Protein AF-A0A8H7GBI6-F1 (afdb_monomer)

Structure (mmCIF, N/CA/C/O backbone):
data_AF-A0A8H7GBI6-F1
#
_entry.id   AF-A0A8H7GBI6-F1
#
loop_
_atom_site.group_PDB
_atom_site.id
_atom_site.type_symbol
_atom_site.label_atom_id
_atom_site.label_alt_id
_atom_site.label_comp_id
_atom_site.label_asym_id
_atom_site.label_entity_id
_atom_site.label_seq_id
_atom_site.pdbx_PDB_ins_code
_atom_site.Cartn_x
_atom_site.Cartn_y
_atom_site.Cartn_z
_atom_site.occupancy
_atom_site.B_iso_or_equiv
_atom_site.auth_seq_id
_atom_site.auth_comp_id
_atom_site.auth_asym_id
_atom_site.auth_atom_id
_atom_site.pdbx_PDB_model_num
ATOM 1 N N . LEU A 1 1 ? 5.677 19.379 6.960 1.00 46.31 1 LEU A N 1
ATOM 2 C CA . LEU A 1 1 ? 5.509 18.331 7.995 1.00 46.31 1 LEU A CA 1
ATOM 3 C C . LEU A 1 1 ? 4.698 17.126 7.492 1.00 46.31 1 LEU A C 1
ATOM 5 O O . LEU A 1 1 ? 5.244 16.033 7.517 1.00 46.31 1 LEU A O 1
ATOM 9 N N . ALA A 1 2 ? 3.486 17.285 6.934 1.00 51.47 2 ALA A N 1
ATOM 10 C CA . ALA A 1 2 ? 2.658 16.152 6.464 1.00 51.47 2 ALA A CA 1
ATOM 11 C C . ALA A 1 2 ? 3.324 15.224 5.412 1.00 51.47 2 ALA A C 1
ATOM 13 O O . ALA A 1 2 ? 3.274 14.005 5.543 1.00 51.47 2 ALA A O 1
ATOM 14 N N . ASN A 1 3 ? 4.029 15.782 4.418 1.00 49.25 3 ASN A N 1
ATOM 15 C CA . ASN A 1 3 ? 4.676 14.990 3.356 1.00 49.25 3 ASN A CA 1
ATOM 16 C C . ASN A 1 3 ? 5.850 14.110 3.831 1.00 49.25 3 ASN A C 1
ATOM 18 O O . ASN A 1 3 ? 6.178 13.126 3.177 1.00 49.25 3 ASN A O 1
ATOM 22 N N . GLN A 1 4 ? 6.498 14.442 4.954 1.00 46.53 4 GLN A N 1
ATOM 23 C CA . GLN A 1 4 ? 7.648 13.673 5.451 1.00 46.53 4 GLN A CA 1
ATOM 24 C C . GLN A 1 4 ? 7.226 12.410 6.212 1.00 46.53 4 GLN A C 1
ATOM 26 O O . GLN A 1 4 ? 7.964 11.427 6.206 1.00 46.53 4 GLN A O 1
ATOM 31 N N . ILE A 1 5 ? 6.040 12.420 6.830 1.00 52.44 5 ILE A N 1
ATOM 32 C CA . ILE A 1 5 ? 5.494 11.272 7.568 1.00 52.44 5 ILE A CA 1
ATOM 33 C C . ILE A 1 5 ? 4.982 10.210 6.584 1.00 52.44 5 ILE A C 1
ATOM 35 O O . ILE A 1 5 ? 5.290 9.032 6.752 1.00 52.44 5 ILE A O 1
ATOM 39 N N . LEU A 1 6 ? 4.313 10.630 5.500 1.00 53.66 6 LEU A N 1
ATOM 40 C CA . LEU A 1 6 ? 3.806 9.724 4.456 1.00 53.66 6 LEU A CA 1
ATOM 41 C C . LEU A 1 6 ? 4.920 8.932 3.755 1.00 53.66 6 LEU A C 1
ATOM 43 O O . LEU A 1 6 ? 4.723 7.774 3.409 1.00 53.66 6 LEU A O 1
ATOM 47 N N . ASN A 1 7 ? 6.123 9.504 3.634 1.00 55.31 7 ASN A N 1
ATOM 48 C CA . ASN A 1 7 ? 7.288 8.819 3.060 1.00 55.31 7 ASN A CA 1
ATOM 49 C C . ASN A 1 7 ? 7.821 7.643 3.907 1.00 55.31 7 ASN A C 1
ATOM 51 O O . ASN A 1 7 ? 8.722 6.933 3.457 1.00 55.31 7 ASN A O 1
ATOM 55 N N . ARG A 1 8 ? 7.314 7.439 5.130 1.00 66.31 8 ARG A N 1
ATOM 56 C CA . ARG A 1 8 ? 7.710 6.340 6.031 1.00 66.31 8 ARG A CA 1
ATOM 57 C C . ARG A 1 8 ? 6.555 5.406 6.397 1.00 66.31 8 ARG A C 1
ATOM 59 O O . ARG A 1 8 ? 6.766 4.468 7.160 1.00 66.31 8 ARG A O 1
ATOM 66 N N . THR A 1 9 ? 5.360 5.639 5.862 1.00 84.31 9 THR A N 1
ATOM 67 C CA . THR A 1 9 ? 4.205 4.771 6.094 1.00 84.31 9 THR A CA 1
ATOM 68 C C . THR A 1 9 ? 4.197 3.655 5.058 1.00 84.31 9 THR A C 1
ATOM 70 O O . THR A 1 9 ? 3.996 3.898 3.871 1.00 84.31 9 THR A O 1
ATOM 73 N N . TYR A 1 10 ? 4.401 2.419 5.506 1.00 94.31 10 TYR A N 1
ATOM 74 C CA . TYR A 1 10 ? 4.245 1.241 4.660 1.00 94.31 10 TYR A CA 1
ATOM 75 C C . TYR A 1 10 ? 2.873 0.632 4.930 1.00 94.31 10 TYR A C 1
ATOM 77 O O . TYR A 1 10 ? 2.663 0.014 5.967 1.00 94.31 10 TYR A O 1
ATOM 85 N N . VAL A 1 11 ? 1.939 0.836 4.009 1.00 95.44 11 VAL A N 1
ATOM 86 C CA . VAL A 1 11 ? 0.561 0.344 4.086 1.00 95.44 11 VAL A CA 1
ATOM 87 C C . VAL A 1 11 ? 0.150 -0.208 2.725 1.00 95.44 11 VAL A C 1
ATOM 89 O O . VAL A 1 11 ? 0.564 0.329 1.695 1.00 95.44 11 VAL A O 1
ATOM 92 N N . ASN A 1 12 ? -0.638 -1.283 2.700 1.00 96.50 12 ASN 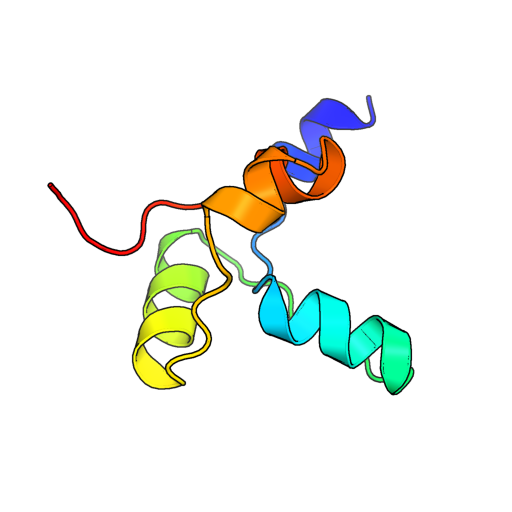A N 1
ATOM 93 C CA . ASN A 1 12 ? -1.196 -1.788 1.452 1.00 96.50 12 ASN A CA 1
ATOM 94 C C . ASN A 1 12 ? -2.384 -0.908 1.029 1.00 96.50 12 ASN A C 1
ATOM 96 O O . ASN A 1 12 ? -3.254 -0.575 1.832 1.00 96.50 12 ASN A O 1
ATOM 100 N N . LEU A 1 13 ? -2.398 -0.489 -0.238 1.00 95.62 13 LEU A N 1
ATOM 101 C CA . LEU A 1 13 ? -3.404 0.447 -0.739 1.00 95.62 13 LEU A CA 1
ATOM 102 C C . LEU A 1 13 ? -4.791 -0.186 -0.916 1.00 95.62 13 LEU A C 1
ATOM 104 O O . LEU A 1 13 ? -5.773 0.542 -0.832 1.00 95.62 13 LEU A O 1
ATOM 108 N N . VAL A 1 14 ? -4.889 -1.498 -1.144 1.00 95.88 14 VAL A N 1
ATOM 109 C CA . VAL A 1 14 ? -6.178 -2.209 -1.178 1.00 95.88 14 VAL A CA 1
ATOM 110 C C . VAL A 1 14 ? -6.772 -2.231 0.229 1.00 95.88 14 VAL A C 1
ATOM 112 O O . VAL A 1 14 ? -7.875 -1.723 0.422 1.00 95.88 14 VAL A O 1
ATOM 115 N N . ASP A 1 15 ? -5.994 -2.666 1.225 1.00 95.31 15 ASP A N 1
ATOM 116 C CA . ASP A 1 15 ? -6.433 -2.694 2.629 1.00 95.31 15 ASP A CA 1
ATOM 117 C C . ASP A 1 15 ? -6.827 -1.306 3.139 1.00 95.31 15 ASP A C 1
ATOM 119 O O . ASP A 1 15 ? -7.789 -1.157 3.888 1.00 95.31 15 ASP A O 1
ATOM 123 N N . LEU A 1 16 ? -6.103 -0.262 2.726 1.00 93.25 16 LEU A N 1
ATOM 124 C CA . LEU A 1 16 ? -6.425 1.115 3.097 1.00 93.25 16 LEU A CA 1
ATOM 125 C C . LEU A 1 16 ? -7.812 1.541 2.582 1.00 93.25 16 LEU A C 1
ATOM 127 O O . LEU A 1 16 ? -8.538 2.253 3.278 1.00 93.25 16 LEU A O 1
ATOM 131 N N . MET A 1 17 ? -8.191 1.104 1.379 1.00 91.00 17 MET A N 1
ATOM 132 C CA . MET A 1 17 ? -9.512 1.379 0.809 1.00 91.00 17 MET A CA 1
ATOM 133 C C . MET A 1 17 ? -10.606 0.538 1.481 1.00 91.00 17 MET A C 1
ATOM 135 O O . MET A 1 17 ? -11.686 1.063 1.755 1.00 91.00 17 MET A O 1
ATOM 139 N N . GLU A 1 18 ? -10.321 -0.725 1.803 1.00 90.75 18 GLU A N 1
ATOM 140 C CA . GLU A 1 18 ? -11.231 -1.631 2.523 1.00 90.75 18 GLU A CA 1
ATOM 141 C C . GLU A 1 18 ? -11.481 -1.174 3.970 1.00 90.75 18 GLU A C 1
ATOM 143 O O . GLU A 1 18 ? -12.621 -1.164 4.440 1.00 90.75 18 GLU A O 1
ATOM 148 N N . CYS A 1 19 ? -10.438 -0.724 4.670 1.00 89.06 19 CYS A N 1
ATOM 149 C CA . CYS A 1 19 ? -10.498 -0.127 6.007 1.00 89.06 19 CYS A CA 1
ATOM 150 C C . CYS A 1 19 ? -11.476 1.051 6.043 1.00 89.06 19 CYS A C 1
ATOM 152 O O . CYS A 1 19 ? -12.324 1.139 6.932 1.00 89.06 19 CYS A O 1
ATOM 154 N N . ARG A 1 20 ? -11.423 1.926 5.029 1.00 79.31 20 ARG A N 1
ATOM 155 C CA . ARG A 1 20 ? -12.338 3.069 4.914 1.00 79.31 20 ARG A CA 1
ATOM 156 C C . ARG A 1 20 ? -13.805 2.640 4.815 1.00 79.31 20 ARG A C 1
ATOM 158 O O . ARG A 1 20 ? -14.670 3.374 5.283 1.00 79.31 20 ARG A O 1
ATOM 165 N N . ALA A 1 21 ? -14.081 1.488 4.207 1.00 80.25 21 ALA A N 1
ATOM 1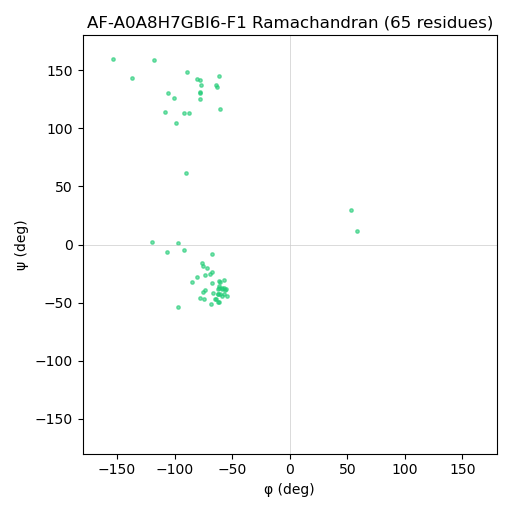66 C CA . ALA A 1 21 ? -15.434 0.959 4.048 1.00 80.25 21 ALA A CA 1
ATOM 167 C C . ALA A 1 21 ? -15.921 0.165 5.274 1.00 80.25 21 ALA A C 1
ATOM 169 O O . ALA A 1 21 ? -17.112 0.174 5.571 1.00 80.25 21 ALA A O 1
ATOM 170 N N . SER A 1 22 ? -15.014 -0.512 5.983 1.00 82.19 22 SER A N 1
ATOM 171 C CA . SER A 1 22 ? -15.337 -1.486 7.040 1.00 82.19 22 SER A CA 1
ATOM 172 C C . SER A 1 22 ? -15.074 -1.006 8.473 1.00 82.19 22 SER A C 1
ATOM 174 O O . SER A 1 22 ? -15.412 -1.717 9.418 1.00 82.19 22 SER A O 1
ATOM 176 N N . LEU A 1 23 ? -14.458 0.170 8.653 1.00 78.81 23 LEU A N 1
ATOM 177 C CA . LEU A 1 23 ? -13.986 0.710 9.941 1.00 78.81 23 LEU A CA 1
ATOM 178 C C . LEU A 1 23 ? -12.970 -0.186 10.681 1.00 78.81 23 LEU A C 1
ATOM 180 O O . LEU A 1 23 ? -12.650 0.076 11.840 1.00 78.81 23 LEU A O 1
ATOM 184 N N . GLN A 1 24 ? -12.434 -1.222 10.029 1.00 82.38 24 GLN A N 1
ATOM 185 C CA . GLN A 1 24 ? -11.370 -2.057 10.590 1.00 82.38 24 GLN A CA 1
ATOM 186 C C . GLN A 1 24 ? -10.018 -1.352 10.475 1.00 82.38 24 GLN A C 1
ATOM 188 O O . GLN A 1 24 ? -9.768 -0.717 9.453 1.00 82.38 24 GLN A O 1
ATOM 193 N N . PRO A 1 25 ? -9.126 -1.445 11.474 1.00 86.31 25 PRO A N 1
ATOM 194 C CA . PRO A 1 25 ? -7.824 -0.795 11.410 1.00 86.31 25 PRO A CA 1
ATOM 195 C C . PRO A 1 25 ? -6.962 -1.375 10.279 1.00 86.31 25 PRO A C 1
ATOM 197 O O . PRO A 1 25 ? -6.882 -2.588 10.099 1.00 86.31 25 PRO A O 1
ATOM 200 N N . VAL A 1 26 ? -6.280 -0.501 9.535 1.00 91.19 26 VAL A N 1
ATOM 201 C CA . VAL A 1 26 ? -5.322 -0.916 8.501 1.00 91.19 26 VAL A CA 1
ATOM 202 C C . VAL A 1 26 ? -3.973 -1.2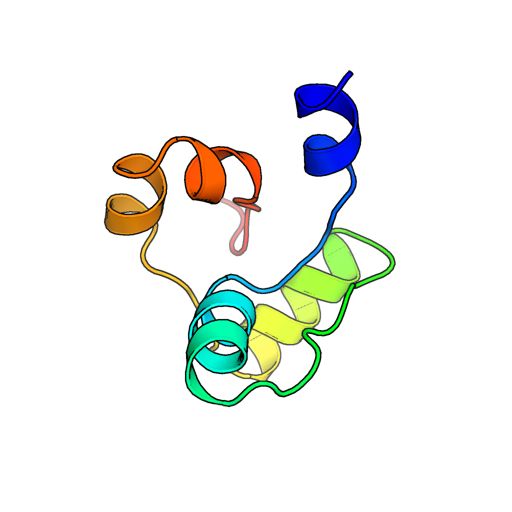95 9.121 1.00 91.19 26 VAL A C 1
ATOM 204 O O . VAL A 1 26 ? -3.495 -0.646 10.054 1.00 91.19 26 VAL A O 1
ATOM 207 N N . THR A 1 27 ? -3.330 -2.330 8.582 1.00 93.75 27 THR A N 1
ATOM 208 C CA . THR A 1 27 ? -2.017 -2.784 9.057 1.00 93.75 27 THR A CA 1
ATOM 209 C C . THR A 1 27 ? -0.900 -1.881 8.532 1.00 93.75 27 THR A C 1
ATOM 211 O O . THR A 1 27 ? -0.802 -1.618 7.332 1.00 93.75 27 THR A O 1
ATOM 214 N N . LEU A 1 28 ? -0.020 -1.433 9.433 1.00 94.00 28 LEU A N 1
ATOM 215 C CA . LEU A 1 28 ? 1.215 -0.730 9.083 1.00 94.00 28 LEU A CA 1
ATOM 216 C C . LEU A 1 28 ? 2.407 -1.685 9.155 1.00 94.00 28 LEU A C 1
ATOM 218 O O . LEU A 1 28 ? 2.674 -2.305 10.185 1.00 94.00 28 LEU A O 1
ATOM 222 N N . TYR A 1 29 ? 3.164 -1.768 8.070 1.00 94.88 29 TYR A N 1
ATOM 223 C CA . TYR A 1 29 ? 4.339 -2.621 7.969 1.00 94.88 29 TYR A CA 1
ATOM 224 C C . TYR A 1 29 ? 5.592 -1.884 8.437 1.00 94.88 29 TYR A C 1
ATOM 226 O O . TYR A 1 29 ? 5.747 -0.675 8.268 1.00 94.88 29 TYR A O 1
ATOM 234 N N . LYS A 1 30 ? 6.539 -2.635 9.003 1.00 92.88 30 LYS A N 1
ATOM 235 C CA . LYS A 1 30 ? 7.792 -2.076 9.536 1.00 92.88 30 LYS A CA 1
ATOM 236 C C . LYS A 1 30 ? 8.796 -1.678 8.448 1.00 92.88 30 LYS A C 1
ATOM 238 O O . LYS A 1 30 ? 9.733 -0.935 8.723 1.00 92.88 30 LYS A O 1
ATOM 243 N N . SER A 1 31 ? 8.642 -2.183 7.224 1.00 93.25 31 SER A N 1
ATOM 244 C CA . SER A 1 31 ? 9.563 -1.912 6.119 1.00 93.25 31 SER A CA 1
ATOM 245 C C . SER A 1 31 ? 8.882 -2.026 4.755 1.00 93.25 31 SER A C 1
ATOM 247 O O . SER A 1 31 ? 7.874 -2.718 4.600 1.00 93.25 31 SER A O 1
ATOM 249 N N . ARG A 1 32 ? 9.492 -1.408 3.733 1.00 94.00 32 ARG A N 1
ATOM 250 C CA . ARG A 1 32 ? 9.079 -1.563 2.329 1.00 94.00 32 ARG A CA 1
ATOM 251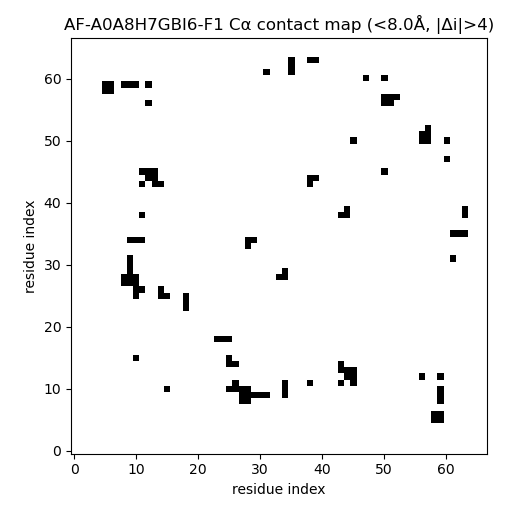 C C . ARG A 1 32 ? 9.094 -3.029 1.885 1.00 94.00 32 ARG A C 1
ATOM 253 O O . ARG A 1 32 ? 8.216 -3.436 1.134 1.00 94.00 32 ARG A O 1
ATOM 260 N N . LYS A 1 33 ? 10.077 -3.812 2.353 1.00 94.75 33 LYS A N 1
ATOM 261 C CA . LYS A 1 33 ? 10.173 -5.247 2.054 1.00 94.75 33 LYS A CA 1
ATOM 262 C C . LYS A 1 33 ? 9.000 -6.021 2.655 1.00 94.75 33 LYS A C 1
ATOM 264 O O . LYS A 1 33 ? 8.366 -6.767 1.927 1.00 94.75 33 LYS A O 1
ATOM 269 N N . ALA A 1 34 ? 8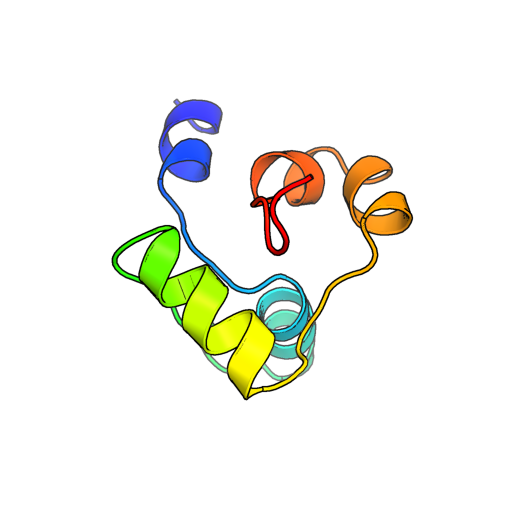.668 -5.783 3.924 1.00 96.56 34 ALA A N 1
ATOM 270 C CA . ALA A 1 34 ? 7.539 -6.450 4.573 1.00 96.56 34 ALA A CA 1
ATOM 271 C C . ALA A 1 34 ? 6.206 -6.144 3.868 1.00 96.56 34 ALA A C 1
ATOM 273 O O . ALA A 1 34 ? 5.420 -7.053 3.624 1.00 96.56 34 ALA A O 1
ATOM 274 N N . LEU A 1 35 ? 5.984 -4.883 3.474 1.00 97.06 35 LEU A N 1
ATOM 275 C CA . LEU A 1 35 ? 4.807 -4.510 2.687 1.00 97.06 35 LEU A CA 1
ATOM 276 C C . LEU A 1 35 ? 4.777 -5.209 1.322 1.00 97.06 35 LEU A C 1
ATOM 278 O O . LEU A 1 35 ? 3.720 -5.666 0.894 1.00 97.06 35 LEU A O 1
ATOM 282 N N . ARG A 1 36 ? 5.917 -5.288 0.625 1.00 96.75 36 ARG A N 1
ATOM 283 C CA . ARG A 1 36 ? 6.014 -5.984 -0.664 1.00 96.75 36 ARG A CA 1
ATOM 284 C C . ARG A 1 36 ? 5.698 -7.471 -0.521 1.00 96.75 36 ARG A C 1
ATOM 286 O O . ARG A 1 36 ? 4.880 -7.968 -1.284 1.00 96.75 36 ARG A O 1
ATOM 293 N N . ASP A 1 37 ? 6.328 -8.142 0.441 1.00 97.31 37 ASP A N 1
ATOM 294 C CA . ASP A 1 37 ? 6.159 -9.578 0.674 1.00 97.31 37 ASP A CA 1
ATOM 295 C C . ASP A 1 37 ? 4.679 -9.902 0.964 1.00 97.31 37 ASP A C 1
ATOM 297 O O . ASP A 1 37 ? 4.122 -10.801 0.343 1.00 97.31 37 ASP A O 1
ATOM 301 N N . TYR A 1 38 ? 4.012 -9.099 1.806 1.00 97.69 38 TYR A N 1
ATOM 302 C CA . TYR A 1 38 ? 2.567 -9.205 2.046 1.00 97.69 38 TYR A CA 1
ATOM 303 C C . TYR A 1 38 ? 1.737 -8.956 0.780 1.00 97.69 38 TYR A C 1
ATOM 305 O O . TYR A 1 38 ? 0.863 -9.743 0.439 1.00 97.69 38 TYR A O 1
ATOM 313 N N . THR A 1 39 ? 2.026 -7.867 0.061 1.00 97.44 39 THR A N 1
ATOM 314 C CA . THR A 1 39 ? 1.270 -7.470 -1.138 1.00 97.44 39 THR A CA 1
ATOM 315 C C . THR A 1 39 ? 1.297 -8.555 -2.214 1.00 97.44 39 THR A C 1
ATOM 317 O O . THR A 1 39 ? 0.291 -8.762 -2.882 1.00 97.44 39 THR A O 1
ATOM 320 N N . ILE A 1 40 ? 2.435 -9.238 -2.378 1.00 97.19 40 ILE A N 1
ATOM 321 C CA . ILE A 1 40 ? 2.581 -10.364 -3.308 1.00 97.19 40 ILE A CA 1
ATOM 322 C C . ILE A 1 40 ? 1.893 -11.616 -2.756 1.00 97.19 40 ILE A C 1
ATOM 324 O O . ILE A 1 40 ? 1.174 -12.273 -3.498 1.00 97.19 40 ILE A O 1
ATOM 328 N N . GLY A 1 41 ? 2.109 -11.947 -1.478 1.00 97.75 41 GLY A N 1
ATOM 329 C CA . GLY A 1 41 ? 1.559 -13.158 -0.860 1.00 97.75 41 GLY A CA 1
ATOM 330 C C . GLY A 1 41 ? 0.030 -13.206 -0.852 1.00 97.75 41 GLY A C 1
ATOM 331 O O . GLY A 1 41 ? -0.540 -14.270 -1.058 1.00 97.75 41 GLY A O 1
ATOM 332 N N . GLU A 1 42 ? -0.617 -12.052 -0.681 1.00 97.12 42 GLU A N 1
ATOM 333 C CA . GLU A 1 42 ? -2.081 -11.921 -0.656 1.00 97.12 42 GLU A CA 1
ATOM 334 C C . GLU A 1 42 ? -2.690 -11.497 -2.007 1.00 97.12 42 GLU A C 1
ATOM 336 O O . GLU A 1 42 ? -3.894 -11.270 -2.088 1.00 97.12 42 GLU A O 1
ATOM 341 N N . ASP A 1 43 ? -1.875 -11.314 -3.053 1.00 96.62 43 ASP A N 1
ATOM 342 C CA . ASP A 1 43 ? -2.290 -10.777 -4.365 1.00 96.62 43 ASP A CA 1
ATOM 343 C C . ASP A 1 43 ? -3.049 -9.426 -4.292 1.00 96.62 43 ASP A C 1
ATOM 345 O O . ASP A 1 43 ? -3.884 -9.072 -5.126 1.00 96.62 43 ASP A O 1
ATOM 349 N N . LYS A 1 44 ? -2.742 -8.604 -3.280 1.00 96.81 44 LYS A N 1
ATOM 350 C CA . LYS A 1 44 ? -3.412 -7.314 -3.028 1.00 96.81 44 LYS A CA 1
ATOM 351 C C . LYS A 1 44 ? -2.736 -6.148 -3.747 1.00 96.81 44 LYS A C 1
ATOM 353 O O . LYS A 1 44 ? -2.247 -5.201 -3.122 1.00 96.81 44 LYS A O 1
ATOM 358 N N . ILE A 1 45 ? -2.690 -6.192 -5.077 1.00 96.31 45 ILE A N 1
ATOM 359 C CA . ILE A 1 45 ? -2.000 -5.186 -5.900 1.00 96.31 45 ILE A CA 1
ATOM 360 C C . ILE A 1 45 ? -2.954 -4.062 -6.324 1.00 96.31 45 ILE A C 1
ATOM 362 O O . ILE A 1 45 ? -3.843 -4.239 -7.154 1.00 96.31 45 ILE A O 1
ATOM 366 N N . PHE A 1 46 ? -2.723 -2.849 -5.815 1.00 95.62 46 PHE A N 1
ATOM 367 C CA . PHE A 1 46 ? -3.526 -1.687 -6.200 1.00 95.62 46 PHE A CA 1
ATOM 368 C C . PHE A 1 46 ? -3.140 -1.139 -7.592 1.00 95.62 46 PHE A C 1
ATOM 370 O O . PHE A 1 46 ? -1.946 -0.961 -7.874 1.00 95.62 46 PHE A O 1
ATOM 377 N N . PRO A 1 47 ? -4.109 -0.773 -8.459 1.00 95.44 47 PRO A N 1
ATOM 378 C CA . PRO A 1 47 ? -3.817 -0.256 -9.794 1.00 95.44 47 PRO A CA 1
ATOM 379 C C . PRO A 1 47 ?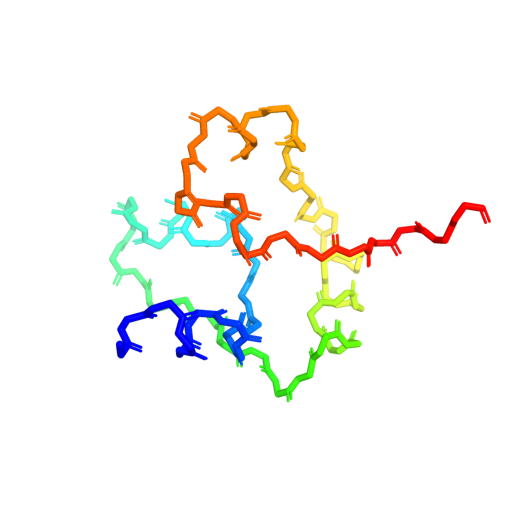 -2.979 1.031 -9.776 1.00 95.44 47 PRO A C 1
ATOM 381 O O . PRO A 1 47 ? -3.418 2.101 -9.346 1.00 95.44 47 PRO A O 1
ATOM 384 N N . LYS A 1 48 ? -1.768 0.960 -10.340 1.00 94.94 48 LYS A N 1
ATOM 385 C CA . LYS A 1 48 ? -0.820 2.089 -10.403 1.00 94.94 48 LYS A CA 1
ATOM 386 C C . LYS A 1 48 ? -1.406 3.333 -11.07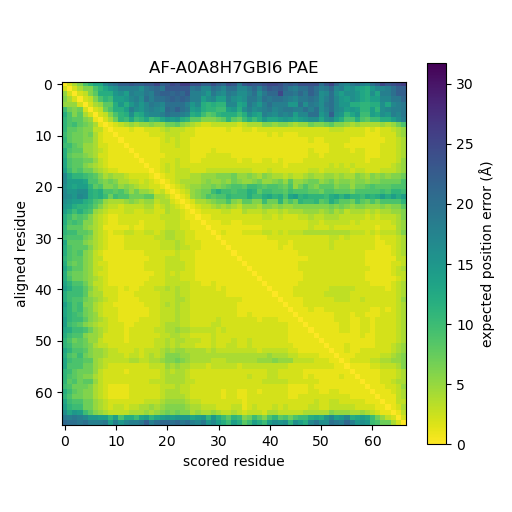6 1.00 94.94 48 LYS A C 1
ATOM 388 O O . LYS A 1 48 ? -1.111 4.449 -10.650 1.00 94.94 48 LYS A O 1
ATOM 393 N N . ALA A 1 49 ? -2.192 3.155 -12.140 1.00 95.94 49 ALA A N 1
ATOM 394 C CA . ALA A 1 49 ? -2.815 4.265 -12.860 1.00 95.94 49 ALA A CA 1
ATOM 395 C C . ALA A 1 49 ? -3.812 5.025 -11.969 1.00 95.94 49 ALA A C 1
ATOM 397 O O . ALA A 1 49 ? -3.708 6.245 -11.859 1.00 95.94 49 ALA A O 1
ATOM 398 N N . ALA A 1 50 ? -4.686 4.303 -11.258 1.00 94.94 50 ALA A N 1
ATOM 399 C CA . ALA A 1 50 ? -5.640 4.888 -10.318 1.00 94.94 50 ALA A CA 1
ATOM 400 C C . ALA A 1 50 ? -4.929 5.607 -9.160 1.00 94.94 50 ALA A C 1
ATOM 402 O O . ALA A 1 50 ? -5.272 6.737 -8.821 1.00 94.94 50 ALA A O 1
ATOM 403 N N . ALA A 1 51 ? -3.866 5.011 -8.606 1.00 94.00 51 ALA A N 1
ATOM 404 C CA . ALA A 1 51 ? -3.099 5.645 -7.533 1.00 94.00 51 ALA A CA 1
ATOM 405 C C . ALA A 1 51 ? -2.454 6.959 -7.986 1.00 94.00 51 ALA A C 1
ATOM 407 O O . ALA A 1 51 ? -2.428 7.921 -7.232 1.00 94.00 51 ALA A O 1
ATOM 408 N N . LYS A 1 52 ? -1.959 7.034 -9.227 1.00 94.44 52 LYS A N 1
ATOM 409 C CA . LYS A 1 52 ? -1.340 8.254 -9.768 1.00 94.44 52 LYS A CA 1
ATOM 410 C C . LYS A 1 52 ? -2.325 9.399 -10.002 1.00 94.44 52 LYS A C 1
ATOM 412 O O . LYS A 1 52 ? -1.885 10.546 -9.985 1.00 94.44 52 LYS A O 1
ATOM 417 N N . GLN A 1 53 ? -3.607 9.103 -10.219 1.00 95.38 53 GLN A N 1
ATOM 418 C CA . GLN A 1 53 ? -4.660 10.118 -10.340 1.00 95.38 53 GLN A CA 1
ATOM 419 C C . GLN A 1 53 ? -4.985 10.773 -8.988 1.00 95.38 53 GLN A C 1
ATOM 421 O O . GLN A 1 53 ? -5.507 11.883 -8.953 1.00 95.38 53 GLN A O 1
ATOM 426 N N . ASN A 1 54 ? -4.631 10.125 -7.873 1.00 90.94 54 ASN A N 1
ATOM 427 C CA . ASN A 1 54 ? -4.822 10.645 -6.527 1.00 90.94 54 ASN A CA 1
ATOM 428 C C . ASN A 1 54 ? -3.472 11.041 -5.899 1.00 90.94 54 ASN A C 1
ATOM 430 O O . ASN A 1 54 ? -2.630 10.194 -5.607 1.00 90.94 54 ASN A O 1
ATOM 434 N N . GLY A 1 55 ? -3.267 12.336 -5.641 1.00 87.44 55 GLY A N 1
ATOM 435 C CA . GLY A 1 55 ? -2.000 12.851 -5.102 1.00 87.44 55 GLY A CA 1
ATOM 436 C C . GLY A 1 55 ? -1.562 12.214 -3.776 1.00 87.44 55 GLY A C 1
ATOM 437 O O . GLY A 1 55 ? -0.364 12.064 -3.546 1.00 87.44 55 GLY A O 1
ATOM 438 N N . PHE A 1 56 ? -2.512 11.783 -2.943 1.00 89.06 56 PHE A N 1
ATOM 439 C CA . PHE A 1 56 ? -2.244 11.117 -1.669 1.00 89.06 56 PHE A CA 1
ATOM 440 C C . PHE A 1 56 ? -1.861 9.642 -1.852 1.00 89.06 56 PHE A C 1
ATOM 442 O O . PHE A 1 56 ? -0.864 9.190 -1.300 1.00 89.06 56 PHE A O 1
ATOM 449 N N . LEU A 1 57 ? -2.588 8.883 -2.676 1.00 91.12 57 LEU A N 1
ATOM 450 C CA . LEU A 1 57 ? -2.241 7.475 -2.921 1.00 91.12 57 LEU A CA 1
ATOM 451 C C . LEU A 1 57 ? -0.916 7.344 -3.677 1.00 91.12 57 LEU A C 1
ATOM 453 O O . LEU A 1 57 ? -0.138 6.424 -3.430 1.00 91.12 57 LEU A O 1
ATOM 457 N N . LYS A 1 58 ? -0.623 8.299 -4.566 1.00 92.12 58 LYS A N 1
ATOM 458 C CA . LYS A 1 58 ? 0.624 8.343 -5.330 1.00 92.12 58 LYS A CA 1
ATOM 459 C C . LYS A 1 58 ? 1.866 8.314 -4.437 1.00 92.12 58 LYS A C 1
ATOM 461 O O . LYS A 1 58 ? 2.843 7.675 -4.821 1.00 92.12 58 LYS A O 1
ATOM 466 N N . VAL A 1 59 ? 1.852 8.992 -3.287 1.00 91.50 59 VAL A N 1
ATOM 467 C CA . VAL A 1 59 ? 3.028 9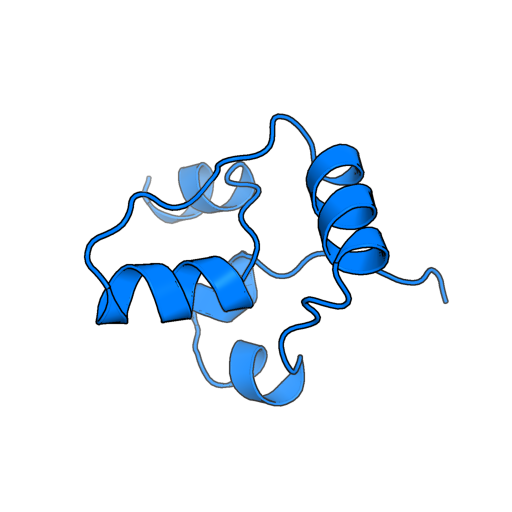.054 -2.397 1.00 91.50 59 VAL A CA 1
ATOM 468 C C . VAL A 1 59 ? 3.249 7.772 -1.592 1.00 91.50 59 VAL A C 1
ATOM 470 O O . VAL A 1 59 ? 4.347 7.559 -1.093 1.00 91.50 59 VAL A O 1
ATOM 473 N N . LEU A 1 60 ? 2.241 6.900 -1.511 1.00 93.00 60 LEU A N 1
ATOM 474 C CA . LEU A 1 60 ? 2.303 5.615 -0.808 1.00 93.00 60 LEU A CA 1
ATOM 475 C C . LEU A 1 60 ? 2.732 4.451 -1.718 1.00 93.00 60 LEU A C 1
ATOM 477 O O . LEU A 1 60 ? 2.906 3.327 -1.248 1.00 93.00 60 LEU A O 1
ATOM 481 N N . LEU A 1 61 ? 2.894 4.692 -3.023 1.00 93.38 61 LEU A N 1
ATOM 482 C CA . LEU A 1 61 ? 3.292 3.651 -3.966 1.00 93.38 61 LEU A CA 1
ATOM 483 C C . LEU A 1 61 ? 4.685 3.100 -3.641 1.00 93.38 61 LEU A C 1
ATOM 485 O O . LEU A 1 61 ? 5.648 3.845 -3.449 1.00 93.38 61 LEU A O 1
ATOM 489 N N . ILE A 1 62 ? 4.801 1.775 -3.690 1.00 94.00 62 ILE A N 1
ATOM 490 C CA . ILE A 1 62 ? 6.077 1.063 -3.651 1.00 94.00 62 ILE A CA 1
ATOM 491 C C 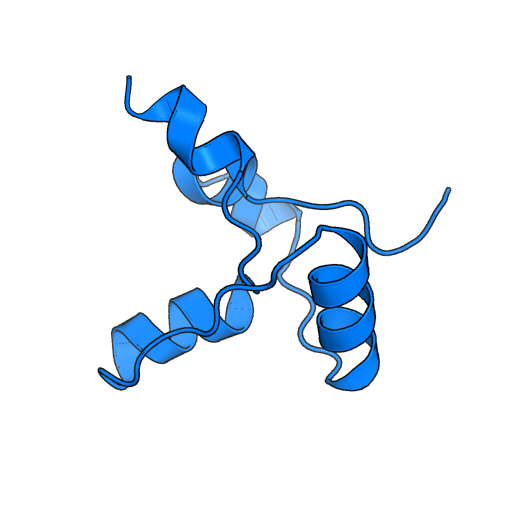. ILE A 1 62 ? 6.291 0.276 -4.946 1.00 94.00 62 ILE A C 1
ATOM 493 O O . ILE A 1 62 ? 5.351 -0.040 -5.674 1.00 94.00 62 ILE A O 1
ATOM 497 N N . GLU A 1 63 ? 7.546 -0.047 -5.238 1.00 92.81 63 GLU A N 1
ATOM 498 C CA . GLU A 1 63 ? 7.892 -0.988 -6.301 1.00 92.81 63 GLU A CA 1
ATOM 499 C C . GLU A 1 63 ? 7.659 -2.424 -5.816 1.00 92.81 63 GLU A C 1
ATOM 501 O O . GLU A 1 63 ? 8.193 -2.808 -4.770 1.00 92.81 63 GLU A O 1
ATOM 506 N N . ILE A 1 64 ? 6.869 -3.199 -6.564 1.00 92.31 64 ILE A N 1
ATOM 507 C CA . ILE A 1 64 ? 6.529 -4.594 -6.243 1.00 92.31 64 ILE A CA 1
ATOM 508 C C . ILE A 1 64 ? 7.430 -5.563 -7.009 1.00 92.31 64 ILE A C 1
ATOM 510 O O . ILE A 1 64 ? 8.115 -6.372 -6.392 1.00 92.31 64 ILE A O 1
ATOM 514 N N . PHE A 1 65 ? 7.488 -5.415 -8.331 1.00 88.88 65 PHE A N 1
ATOM 515 C CA . PHE A 1 65 ? 8.347 -6.199 -9.212 1.00 88.88 65 PHE A CA 1
ATOM 516 C C . PHE A 1 65 ? 9.508 -5.323 -9.669 1.00 88.88 65 PHE A C 1
ATOM 518 O O . PHE A 1 65 ? 9.277 -4.187 -10.092 1.00 88.88 65 PHE A O 1
ATOM 525 N N . ALA A 1 66 ? 10.734 -5.835 -9.548 1.00 78.00 66 ALA A N 1
ATOM 526 C CA . ALA A 1 66 ? 11.881 -5.197 -10.179 1.00 78.00 66 ALA A CA 1
ATOM 527 C C . ALA A 1 66 ? 11.668 -5.186 -11.700 1.00 78.00 66 ALA A C 1
ATOM 529 O O . ALA A 1 66 ? 11.052 -6.106 -12.245 1.00 78.00 66 ALA A O 1
ATOM 530 N N . LYS A 1 67 ? 12.131 -4.123 -12.356 1.00 55.78 67 LYS A N 1
ATOM 531 C CA . LYS A 1 67 ? 12.224 -4.085 -13.817 1.00 55.78 67 LYS A CA 1
ATOM 532 C C . LYS A 1 67 ? 13.257 -5.067 -14.349 1.00 55.78 67 LYS A C 1
ATOM 534 O O . LYS A 1 67 ? 14.287 -5.245 -13.664 1.00 55.78 67 LYS A O 1
#

Mean predicted aligned error: 5.0 Å

Sequence (67 aa):
LANQILNRTYVNLVDLMECRASLQPVTLYKSRKALRDYTIGEDKIFPKAAAKQNGFLKVLLIEIFAK

Solvent-accessible surface area (backbone atoms only — not comparable to full-atom values): 4168 Å² total; per-residue (Å²): 115,74,73,68,55,47,73,70,53,27,55,54,65,44,51,50,57,49,19,74,76,67,77,46,86,65,70,74,36,96,36,71,65,56,40,37,55,50,33,61,75,69,68,48,75,60,60,65,70,65,29,62,76,33,78,71,52,42,62,50,64,75,84,79,71,84,132

pLDDT: mean 87.11, std 14.39, range [46.31, 97.75]

Radius of gyration: 11.7 Å; Cα contacts (8 Å, |Δi|>4): 60; chains: 1; bounding box: 28×32×25 Å

Secondary structure (DSSP, 8-state):
-HHHHHTT-EE-HHHHHHHHHH-PPPPEESSHHHHHHHHHHTT----HHHHHHSHHHHHT----S--

Nearest PDB structures (foldseek):
  3gw6-assembly2_C  TM=3.017E-01  e=8.240E+00  Escherichia phage K1F

Foldseek 3Di:
DVLVVLLQWAFQPQQVVVCVVPVDDTDTDRDLVRSLVVCVVVVRDDDQVVLVVDPSSNSNDDDNDDD